Protein AF-A0A963CD38-F1 (afdb_monomer_lite)

Secondary structure (DSSP, 8-state):
-EEEEGGGHHHHH-HHHHTTSGGGGGS-HHHHHHHHHH-EEEE--TT--S--TTS--------SSS--EEEEEETTEEEEEEE-

Radius of gyration: 14.57 Å; chains: 1; bounding box: 34×25×36 Å

Structure (mmCIF, N/CA/C/O backbone):
data_AF-A0A963CD38-F1
#
_entry.id   AF-A0A963CD38-F1
#
loop_
_atom_site.group_PDB
_atom_site.id
_atom_site.type_symbol
_atom_site.label_atom_id
_atom_site.label_alt_id
_atom_site.label_comp_id
_atom_site.label_asym_id
_atom_site.label_entity_id
_atom_site.label_seq_id
_atom_site.pdbx_PDB_ins_code
_atom_site.Cartn_x
_atom_site.Cartn_y
_atom_site.Cartn_z
_atom_site.occupancy
_atom_site.B_iso_or_equiv
_atom_site.auth_seq_id
_atom_site.auth_comp_id
_atom_site.auth_asym_id
_atom_site.auth_atom_id
_atom_site.pdbx_PDB_model_num
ATOM 1 N N . MET A 1 1 ? 2.873 -13.777 -7.486 1.00 86.50 1 MET A N 1
ATOM 2 C CA . MET A 1 1 ? 1.993 -12.778 -6.858 1.00 86.50 1 MET A CA 1
ATOM 3 C C . MET A 1 1 ? 0.635 -13.405 -6.596 1.00 86.50 1 MET A C 1
ATOM 5 O O . MET A 1 1 ? -0.003 -13.877 -7.534 1.00 86.50 1 MET A O 1
ATOM 9 N N . GLN A 1 2 ? 0.210 -13.435 -5.334 1.00 90.94 2 GLN A N 1
ATOM 10 C CA . GLN A 1 2 ? -1.127 -13.886 -4.922 1.00 90.94 2 GLN A CA 1
ATOM 11 C C . GLN A 1 2 ? -1.986 -12.672 -4.562 1.00 90.94 2 GLN A C 1
ATOM 13 O O . GLN A 1 2 ? -1.452 -11.646 -4.138 1.00 90.94 2 GLN A O 1
ATOM 18 N N . THR A 1 3 ? -3.296 -12.764 -4.784 1.00 91.44 3 THR A N 1
ATOM 19 C CA . THR A 1 3 ? -4.234 -11.651 -4.603 1.00 91.44 3 THR A CA 1
ATOM 20 C C . THR A 1 3 ? -5.414 -12.096 -3.759 1.00 91.44 3 THR A C 1
ATOM 22 O O . THR A 1 3 ? -6.147 -12.993 -4.162 1.00 91.44 3 THR A O 1
ATOM 25 N N . GLU A 1 4 ? -5.629 -11.406 -2.646 1.00 89.75 4 GLU A N 1
ATOM 26 C CA . GLU A 1 4 ? -6.693 -11.681 -1.683 1.00 89.75 4 GLU A CA 1
ATOM 27 C C . GLU A 1 4 ? -7.607 -10.454 -1.514 1.00 89.75 4 GLU A C 1
ATOM 29 O O . GLU A 1 4 ? -7.242 -9.322 -1.855 1.00 89.75 4 GLU A O 1
ATOM 34 N N . ASP A 1 5 ? -8.809 -10.665 -0.980 1.00 89.25 5 ASP A N 1
ATOM 35 C CA . ASP A 1 5 ? -9.746 -9.584 -0.648 1.00 89.25 5 ASP A CA 1
ATOM 36 C C . ASP A 1 5 ? -9.251 -8.790 0.580 1.00 89.25 5 ASP A C 1
ATOM 38 O O . ASP A 1 5 ? -8.801 -9.361 1.576 1.00 89.25 5 ASP A O 1
ATOM 42 N N . GLY A 1 6 ? -9.347 -7.459 0.521 1.00 85.00 6 GLY A N 1
ATOM 43 C CA . GLY A 1 6 ? -8.979 -6.558 1.614 1.00 85.00 6 GLY A CA 1
ATOM 44 C C . GLY A 1 6 ? -9.882 -6.623 2.846 1.00 85.00 6 GLY A C 1
ATOM 45 O O . GLY A 1 6 ? -9.466 -6.178 3.909 1.00 85.00 6 GLY A O 1
ATOM 46 N N . ARG A 1 7 ? -11.091 -7.184 2.774 1.00 84.81 7 ARG A N 1
ATOM 47 C CA . ARG A 1 7 ? -12.077 -7.128 3.876 1.00 84.81 7 ARG A CA 1
ATOM 48 C C . ARG A 1 7 ? -11.566 -7.649 5.224 1.00 84.81 7 ARG A C 1
ATOM 50 O O . ARG A 1 7 ? -11.924 -7.080 6.248 1.00 84.81 7 ARG A O 1
ATOM 57 N N . GLY A 1 8 ? -10.704 -8.667 5.232 1.00 85.69 8 GLY A N 1
ATOM 58 C CA . GLY A 1 8 ? -10.111 -9.209 6.465 1.00 85.69 8 GLY A CA 1
ATOM 59 C C . GLY A 1 8 ? -8.990 -8.349 7.065 1.00 85.69 8 GLY A C 1
ATOM 60 O O . GLY A 1 8 ? -8.527 -8.616 8.171 1.00 85.69 8 GLY A O 1
ATOM 61 N N . LEU A 1 9 ? -8.533 -7.307 6.363 1.00 87.69 9 LEU A N 1
ATOM 62 C CA . LEU A 1 9 ? -7.360 -6.529 6.761 1.00 87.69 9 LEU A CA 1
ATOM 63 C C . LEU A 1 9 ? -7.597 -5.707 8.035 1.00 87.69 9 LEU A C 1
ATOM 65 O O . LEU A 1 9 ? -6.696 -5.577 8.863 1.00 87.69 9 LEU A O 1
ATOM 69 N N . ILE A 1 10 ? -8.809 -5.166 8.201 1.00 86.56 10 ILE A N 1
ATOM 70 C CA . ILE A 1 10 ? -9.183 -4.392 9.396 1.00 86.56 10 ILE A CA 1
ATOM 71 C C . ILE A 1 10 ? -9.234 -5.302 10.622 1.00 86.56 10 ILE A C 1
ATOM 73 O O . ILE A 1 10 ? -8.785 -4.897 11.689 1.00 86.56 10 ILE A O 1
ATOM 77 N N . GLU A 1 11 ? -9.730 -6.531 10.475 1.00 88.31 11 GLU A N 1
ATOM 78 C CA . GLU A 1 11 ? -9.750 -7.517 11.561 1.00 88.31 11 GLU A CA 1
ATOM 79 C C . GLU A 1 11 ? -8.333 -7.967 11.941 1.00 88.31 11 GLU A C 1
ATOM 81 O O . GLU A 1 11 ? -8.046 -8.166 13.119 1.00 88.31 11 GLU A O 1
ATOM 86 N N . LEU A 1 12 ? -7.436 -8.081 10.956 1.00 87.19 12 LEU A N 1
ATOM 87 C CA . LEU A 1 12 ? -6.061 -8.533 11.160 1.00 87.19 12 LEU A CA 1
ATOM 88 C C . LEU A 1 12 ? -5.159 -7.479 11.822 1.00 87.19 12 LEU A C 1
ATOM 90 O O . LEU A 1 12 ? -4.399 -7.811 12.729 1.00 87.19 12 LEU A O 1
ATOM 94 N N . LEU A 1 13 ? -5.196 -6.232 11.340 1.00 87.19 13 LEU A N 1
ATOM 95 C CA . LEU A 1 13 ? -4.277 -5.162 11.767 1.00 87.19 13 LEU A CA 1
ATOM 96 C C . LEU A 1 13 ? -4.933 -4.152 12.718 1.00 87.19 13 LEU A C 1
ATOM 98 O O . LEU A 1 13 ? -4.258 -3.499 13.510 1.00 87.19 13 LEU A O 1
ATOM 102 N N . GLY A 1 14 ? -6.254 -3.998 12.651 1.00 90.06 14 GLY A N 1
ATOM 103 C CA . GLY A 1 14 ? -6.978 -2.958 13.372 1.00 90.06 14 GLY A CA 1
ATOM 104 C C . GLY A 1 14 ? -6.822 -1.563 12.755 1.00 90.06 14 GLY A C 1
ATOM 105 O O . GLY A 1 14 ? -5.809 -1.203 12.152 1.00 90.06 14 GLY A O 1
ATOM 106 N N . MET A 1 15 ? -7.843 -0.724 12.952 1.00 88.38 15 MET A N 1
ATOM 107 C CA . MET A 1 15 ? -7.884 0.633 12.387 1.00 88.38 15 MET A CA 1
ATOM 108 C C . MET A 1 15 ? -6.733 1.527 12.859 1.00 88.38 15 MET A C 1
ATOM 110 O O . MET A 1 15 ? -6.180 2.283 12.065 1.00 88.38 15 MET A O 1
ATOM 114 N N . ALA A 1 16 ? -6.337 1.419 14.129 1.00 87.75 16 ALA A N 1
ATOM 115 C CA . ALA A 1 16 ? -5.266 2.240 14.688 1.00 87.75 16 ALA A CA 1
ATOM 116 C C . ALA A 1 16 ? -3.913 1.978 14.007 1.00 87.75 16 ALA A C 1
ATOM 118 O O . ALA A 1 16 ? -3.164 2.920 13.759 1.00 87.75 16 ALA A O 1
ATOM 119 N N . GLN A 1 17 ? -3.608 0.719 13.674 1.00 87.62 17 GLN A N 1
ATOM 120 C CA . GLN A 1 17 ? -2.368 0.363 12.986 1.00 87.62 17 GLN A CA 1
ATOM 121 C C . GLN A 1 17 ? -2.407 0.793 11.522 1.00 87.62 17 GLN A C 1
ATOM 123 O O . GLN A 1 17 ? -1.425 1.336 11.023 1.00 87.62 17 GLN A O 1
ATOM 128 N N . LEU A 1 18 ? -3.553 0.625 10.854 1.00 87.69 18 LEU A N 1
ATOM 129 C CA . LEU A 1 18 ? -3.749 1.097 9.483 1.00 87.69 18 LEU A CA 1
ATOM 130 C C . LEU A 1 18 ? -3.505 2.603 9.369 1.00 87.69 18 LEU A C 1
ATOM 132 O O . LEU A 1 18 ? -2.831 3.032 8.444 1.00 87.69 18 LEU A O 1
ATOM 136 N N . GLN A 1 19 ? -3.949 3.398 10.341 1.00 89.00 19 GLN A N 1
ATOM 137 C CA . GLN A 1 19 ? -3.682 4.840 10.382 1.00 89.00 19 GLN A CA 1
ATOM 138 C C . GLN A 1 19 ? -2.199 5.203 10.576 1.00 8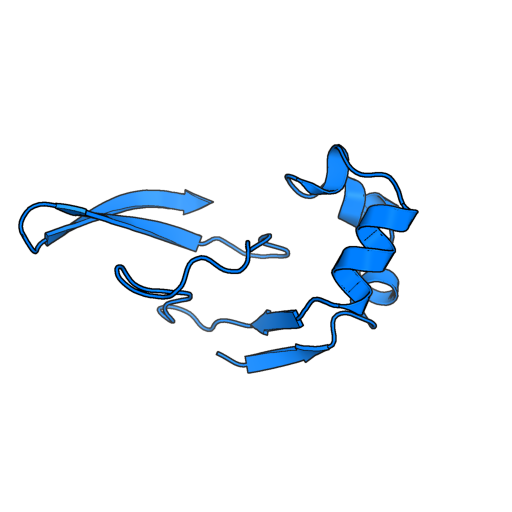9.00 19 GLN A C 1
ATOM 140 O O . GLN A 1 19 ? -1.822 6.341 10.327 1.00 89.00 19 GLN A O 1
ATOM 145 N N . GLN A 1 20 ? -1.338 4.275 10.997 1.00 87.19 20 GLN A N 1
ATOM 146 C CA . GLN A 1 20 ? 0.112 4.514 11.047 1.00 87.19 20 GLN A CA 1
ATOM 147 C C . GLN A 1 20 ? 0.804 4.225 9.705 1.00 87.19 20 GLN A C 1
ATOM 149 O O . GLN A 1 20 ? 1.973 4.567 9.527 1.00 87.19 20 GLN A O 1
ATOM 154 N N . LEU A 1 21 ? 0.111 3.594 8.752 1.00 82.75 21 LEU A N 1
ATOM 155 C CA . LEU A 1 21 ? 0.680 3.233 7.458 1.00 82.75 21 LEU A CA 1
ATOM 156 C C . LEU A 1 21 ? 0.609 4.411 6.485 1.00 82.75 21 LEU A C 1
ATOM 158 O O . LEU A 1 21 ? -0.472 4.794 6.053 1.00 82.75 21 LEU A O 1
ATOM 162 N N . SER A 1 22 ? 1.769 4.931 6.079 1.00 80.06 22 SER A N 1
ATOM 163 C CA . SER A 1 22 ? 1.961 5.838 4.933 1.00 80.06 22 SER A CA 1
ATOM 164 C C . SER A 1 22 ? 0.773 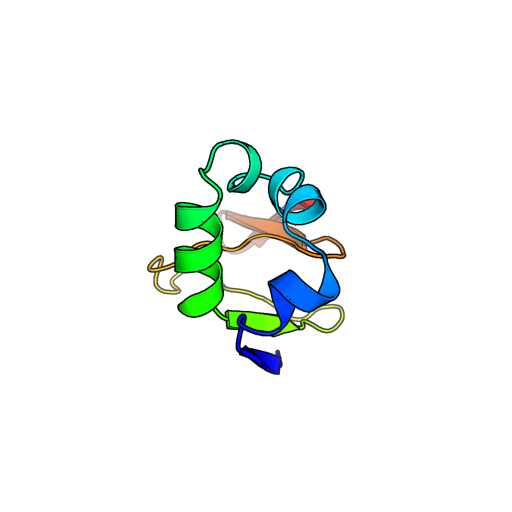6.790 4.664 1.00 80.06 22 SER A C 1
ATOM 166 O O . SER A 1 22 ? 0.435 7.623 5.503 1.00 80.06 22 SER A O 1
ATOM 168 N N . VAL A 1 23 ? 0.119 6.665 3.503 1.00 80.44 23 VAL A N 1
ATOM 169 C CA . VAL A 1 23 ? -0.987 7.529 3.067 1.00 80.44 23 VAL A CA 1
ATOM 170 C C . VAL A 1 23 ? -2.236 7.427 3.951 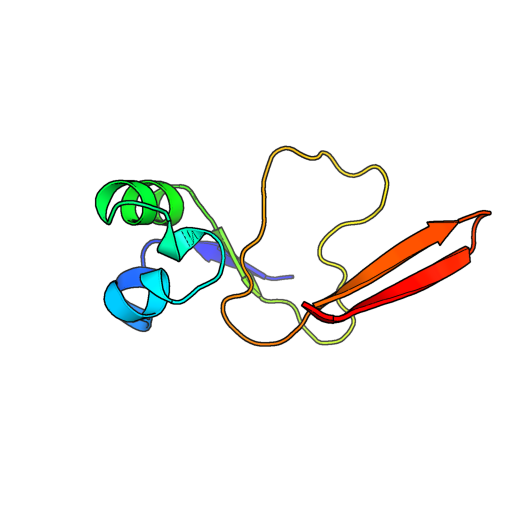1.00 80.44 23 VAL A C 1
ATOM 172 O O . VAL A 1 23 ? -3.004 8.384 4.015 1.00 80.44 23 VAL A O 1
ATOM 175 N N . PHE A 1 24 ? -2.448 6.317 4.667 1.00 85.38 24 PHE A N 1
ATOM 176 C CA . PHE A 1 24 ? -3.642 6.118 5.494 1.00 85.38 24 PHE A CA 1
ATOM 177 C C . PHE A 1 24 ? -3.683 7.039 6.715 1.00 85.38 24 PHE A C 1
ATOM 179 O O . PHE A 1 24 ? -4.776 7.389 7.153 1.00 85.38 24 PHE A O 1
ATOM 186 N N . GLY A 1 25 ? -2.542 7.511 7.223 1.00 83.44 25 GLY A N 1
ATOM 187 C CA . GLY A 1 25 ? -2.521 8.431 8.368 1.00 83.44 25 GLY A CA 1
ATOM 188 C C . GLY A 1 25 ? -3.162 9.794 8.108 1.00 83.44 25 GLY A C 1
ATOM 189 O O . GLY A 1 25 ? -3.590 10.460 9.047 1.00 83.44 25 GLY A O 1
ATOM 190 N N . ALA A 1 26 ? -3.286 10.196 6.842 1.00 88.12 26 ALA A N 1
ATOM 191 C CA . ALA A 1 26 ? -3.976 11.424 6.453 1.00 88.12 26 ALA A CA 1
ATOM 192 C C . ALA A 1 26 ? -5.471 11.213 6.143 1.00 88.12 26 ALA A C 1
ATOM 194 O O . ALA A 1 26 ? -6.177 12.179 5.846 1.00 88.12 26 ALA A O 1
ATOM 195 N N . LEU A 1 27 ? -5.959 9.969 6.170 1.00 90.50 27 LEU A N 1
ATOM 196 C CA . LEU A 1 27 ? -7.317 9.618 5.769 1.00 90.50 27 LEU A CA 1
ATOM 197 C C . LEU A 1 27 ? -8.234 9.421 6.977 1.00 90.50 27 LEU A C 1
ATOM 199 O O . LEU A 1 27 ? -7.825 8.969 8.048 1.00 90.50 27 LEU A O 1
ATOM 203 N N . SER A 1 28 ? -9.518 9.727 6.788 1.00 92.12 28 SER A N 1
ATOM 204 C CA . SER A 1 28 ? -10.532 9.403 7.787 1.00 92.12 28 SER A CA 1
ATOM 205 C C . SER A 1 28 ? -10.734 7.883 7.891 1.00 92.12 28 SER A C 1
ATOM 207 O O . SER A 1 28 ? -10.518 7.166 6.908 1.00 92.12 28 SER A O 1
ATOM 209 N N . PRO A 1 29 ? -11.222 7.371 9.036 1.00 91.31 29 PRO A N 1
ATOM 210 C CA . PRO A 1 29 ? -11.564 5.957 9.186 1.00 91.31 29 PRO A CA 1
ATOM 211 C C . PRO A 1 29 ? -12.478 5.431 8.071 1.00 91.31 29 PRO A C 1
ATOM 213 O O . PRO A 1 29 ? -12.218 4.371 7.513 1.00 91.31 29 PRO A O 1
ATOM 216 N N . GLN A 1 30 ? -13.484 6.213 7.665 1.00 93.31 30 GLN A N 1
ATOM 217 C CA . GLN A 1 30 ? -14.419 5.825 6.605 1.00 93.31 30 GLN A CA 1
ATOM 218 C C . GLN A 1 30 ? -13.743 5.749 5.230 1.00 93.31 30 GLN A C 1
ATOM 220 O O . GLN A 1 30 ? -14.103 4.908 4.408 1.00 93.31 30 GLN A O 1
ATOM 225 N N . ALA A 1 31 ? -12.763 6.618 4.962 1.00 92.62 31 ALA A N 1
ATOM 226 C CA . ALA A 1 31 ? -11.990 6.565 3.725 1.00 92.62 31 ALA A CA 1
ATOM 227 C C . ALA A 1 31 ? -11.077 5.330 3.695 1.00 92.62 31 ALA A C 1
ATOM 229 O O . ALA A 1 31 ? -10.984 4.669 2.663 1.00 92.62 31 ALA A O 1
ATOM 230 N N . ILE A 1 32 ? -10.462 4.977 4.828 1.00 91.31 32 ILE A N 1
ATOM 231 C CA . ILE A 1 32 ? -9.670 3.746 4.962 1.00 91.31 32 ILE A CA 1
ATOM 232 C C . ILE A 1 32 ? -10.562 2.514 4.753 1.00 91.31 32 ILE A C 1
ATOM 234 O O . ILE A 1 32 ? -10.229 1.661 3.935 1.00 91.31 32 ILE A O 1
ATOM 238 N N . GLU A 1 33 ? -11.724 2.445 5.409 1.00 91.62 33 GLU A N 1
ATOM 239 C CA . GLU A 1 33 ? -12.704 1.366 5.209 1.00 91.62 33 GLU A CA 1
ATOM 240 C C . GLU A 1 33 ? -13.141 1.249 3.744 1.00 91.62 33 GLU A C 1
ATOM 242 O O . GLU A 1 33 ? -13.167 0.152 3.183 1.00 91.62 33 GLU A O 1
ATOM 247 N N . PHE A 1 34 ? -13.433 2.379 3.093 1.00 92.12 34 PHE A N 1
ATOM 248 C CA . PHE A 1 34 ? -13.799 2.417 1.678 1.00 92.12 34 PHE A CA 1
ATOM 249 C C . PHE A 1 34 ? -12.698 1.843 0.777 1.00 92.12 34 PHE A C 1
ATOM 251 O O . PHE A 1 34 ? -13.004 1.067 -0.134 1.00 92.12 34 PHE A O 1
ATOM 258 N N . LEU A 1 35 ? -11.440 2.225 1.024 1.00 91.38 35 LEU A N 1
ATOM 259 C CA . LEU A 1 35 ? -10.286 1.749 0.263 1.00 91.38 35 LEU A CA 1
ATOM 260 C C . LEU A 1 35 ? -10.049 0.259 0.493 1.00 91.38 35 LEU A C 1
ATOM 262 O O . LEU A 1 35 ? -9.844 -0.470 -0.470 1.00 91.38 35 LEU A O 1
ATOM 266 N N . ILE A 1 36 ? -10.131 -0.212 1.737 1.00 90.69 36 ILE A N 1
ATOM 267 C CA . ILE A 1 36 ? -9.926 -1.625 2.070 1.00 90.69 36 ILE A CA 1
ATOM 268 C C . ILE A 1 36 ? -11.024 -2.501 1.459 1.00 90.69 36 ILE A C 1
ATOM 270 O O . ILE A 1 36 ? -10.723 -3.531 0.864 1.00 90.69 36 ILE A O 1
ATOM 274 N N . ALA A 1 37 ? -12.286 -2.070 1.525 1.00 91.31 37 ALA A N 1
ATOM 275 C CA . ALA A 1 37 ? -13.418 -2.827 0.991 1.00 91.31 37 ALA A CA 1
ATOM 276 C C . ALA A 1 37 ? -13.426 -2.951 -0.547 1.00 91.31 37 ALA A C 1
ATOM 278 O O . ALA A 1 37 ? -14.136 -3.800 -1.091 1.00 91.31 37 ALA A O 1
ATOM 279 N N . ARG A 1 38 ? -12.689 -2.082 -1.251 1.00 91.38 38 ARG A N 1
ATOM 280 C CA . ARG A 1 38 ? -12.572 -2.064 -2.723 1.00 91.38 38 ARG A CA 1
ATOM 281 C C . ARG A 1 38 ? -11.182 -2.450 -3.226 1.00 91.38 38 ARG A C 1
ATOM 283 O O . ARG A 1 38 ? -11.011 -2.679 -4.422 1.00 91.38 38 ARG A O 1
ATOM 290 N N . GLY A 1 39 ? -10.207 -2.473 -2.330 1.00 91.19 39 GLY A N 1
ATOM 291 C CA . GLY A 1 39 ? -8.827 -2.812 -2.604 1.00 91.19 39 GLY A CA 1
ATOM 292 C C . GLY A 1 39 ? -8.594 -4.315 -2.611 1.00 91.19 39 GLY A C 1
ATOM 293 O O . GLY A 1 39 ? -9.491 -5.129 -2.390 1.00 91.19 39 GLY A O 1
ATOM 294 N N . ARG A 1 40 ? -7.346 -4.675 -2.884 1.00 92.88 40 ARG A N 1
ATOM 295 C CA . ARG A 1 40 ? -6.869 -6.055 -2.885 1.00 92.88 40 ARG A CA 1
ATOM 296 C C . ARG A 1 40 ? -5.583 -6.124 -2.085 1.00 92.88 40 ARG A C 1
ATOM 298 O O . ARG A 1 40 ? -4.782 -5.190 -2.123 1.00 92.88 40 ARG A O 1
ATOM 305 N N . VAL A 1 41 ? -5.382 -7.232 -1.390 1.00 92.38 41 VAL A N 1
ATOM 306 C CA . VAL A 1 41 ? -4.124 -7.524 -0.707 1.00 92.38 41 VAL A CA 1
ATOM 307 C C . VAL A 1 41 ? -3.267 -8.335 -1.655 1.00 92.38 41 VAL A C 1
ATOM 309 O O . VAL A 1 41 ? -3.697 -9.370 -2.159 1.00 92.38 41 VAL A O 1
ATOM 312 N N . LEU A 1 42 ? -2.057 -7.855 -1.907 1.00 94.25 42 LEU A N 1
ATOM 313 C CA . LEU A 1 42 ? -1.093 -8.549 -2.744 1.00 94.25 42 LEU A CA 1
ATOM 314 C C . LEU A 1 42 ? -0.016 -9.154 -1.862 1.00 94.25 42 LEU A C 1
ATOM 316 O O . LEU A 1 42 ? 0.575 -8.464 -1.030 1.00 94.25 42 LEU A O 1
ATOM 320 N N . ARG A 1 43 ? 0.255 -10.439 -2.076 1.00 94.50 43 ARG A N 1
ATOM 321 C CA . ARG A 1 43 ? 1.413 -11.111 -1.499 1.00 94.50 43 ARG A CA 1
ATOM 322 C C . ARG A 1 43 ? 2.431 -11.369 -2.597 1.00 94.50 43 ARG A C 1
ATOM 324 O O . ARG A 1 43 ? 2.119 -12.007 -3.607 1.00 94.50 43 ARG A O 1
ATOM 331 N N . LEU A 1 44 ? 3.634 -10.863 -2.362 1.00 96.12 44 LEU A N 1
ATOM 332 C CA . LEU A 1 44 ? 4.793 -11.046 -3.218 1.00 96.12 44 LEU A CA 1
ATOM 333 C C . LEU A 1 44 ? 5.791 -11.959 -2.518 1.00 96.12 44 LEU A C 1
ATOM 335 O O . LEU A 1 44 ? 6.052 -11.803 -1.322 1.00 96.12 44 LEU A O 1
ATOM 339 N N . GLU A 1 45 ? 6.341 -12.898 -3.273 1.00 96.12 45 GLU A N 1
ATOM 340 C CA . GLU A 1 45 ? 7.534 -13.629 -2.856 1.00 96.12 45 GLU A CA 1
ATOM 341 C C . GLU A 1 45 ? 8.795 -12.812 -3.178 1.00 96.12 45 GLU A C 1
ATOM 343 O O . GLU A 1 45 ? 8.756 -11.819 -3.910 1.00 96.12 45 GLU A O 1
ATOM 348 N N . ARG A 1 46 ? 9.936 -13.210 -2.604 1.00 93.56 46 ARG A N 1
ATOM 349 C CA . ARG A 1 46 ? 11.222 -12.560 -2.892 1.00 93.56 46 ARG A CA 1
ATOM 350 C C . ARG A 1 46 ? 11.475 -12.550 -4.405 1.00 93.56 46 ARG A C 1
ATOM 352 O O . ARG A 1 46 ? 11.256 -13.553 -5.074 1.00 93.56 46 ARG A O 1
ATOM 359 N N . ASP A 1 47 ? 11.959 -11.413 -4.898 1.00 91.38 47 ASP A N 1
ATOM 360 C CA . ASP A 1 47 ? 12.277 -11.148 -6.306 1.00 91.38 47 ASP A CA 1
ATOM 361 C C . ASP A 1 47 ? 11.062 -11.120 -7.260 1.00 91.38 47 ASP A C 1
ATOM 363 O O . ASP A 1 47 ? 11.236 -10.956 -8.470 1.00 91.38 47 ASP A O 1
ATOM 367 N N . GLU A 1 48 ? 9.825 -11.202 -6.751 1.00 95.12 48 GLU A N 1
ATOM 368 C CA . GLU A 1 48 ? 8.640 -10.921 -7.565 1.00 95.12 48 GLU A CA 1
ATOM 369 C C . GLU A 1 48 ? 8.476 -9.418 -7.823 1.00 95.12 48 GLU A C 1
ATOM 371 O O . GLU A 1 48 ? 8.594 -8.578 -6.929 1.00 95.12 48 GLU A O 1
ATOM 376 N N . VAL A 1 49 ? 8.153 -9.078 -9.071 1.00 92.50 49 VAL A N 1
ATOM 377 C CA . VAL A 1 49 ? 7.951 -7.695 -9.511 1.00 92.50 49 VAL A CA 1
ATOM 378 C C . VAL A 1 49 ? 6.481 -7.312 -9.363 1.00 92.50 49 VAL A C 1
ATOM 380 O O . VAL A 1 49 ? 5.611 -7.979 -9.918 1.00 92.50 49 VAL A O 1
ATOM 383 N N . LEU A 1 50 ? 6.214 -6.214 -8.647 1.00 93.75 50 LEU A N 1
ATOM 384 C CA . LEU A 1 50 ? 4.860 -5.688 -8.446 1.00 93.75 50 LEU A CA 1
ATOM 385 C C . LEU A 1 50 ? 4.271 -5.065 -9.722 1.00 93.75 50 LEU A C 1
ATOM 387 O O . LEU A 1 50 ? 3.127 -5.336 -10.065 1.00 93.75 50 LEU A O 1
ATOM 391 N N . TYR A 1 51 ? 5.051 -4.224 -10.403 1.00 91.62 51 TYR A N 1
ATOM 392 C CA . TYR A 1 51 ? 4.713 -3.628 -11.697 1.00 91.62 51 TYR A CA 1
ATOM 393 C C . TYR A 1 51 ? 5.990 -3.224 -12.444 1.00 91.62 51 TYR A C 1
ATOM 395 O O . TYR A 1 51 ? 7.062 -3.086 -11.844 1.00 91.62 51 TYR A O 1
ATOM 403 N N . GLN A 1 52 ? 5.876 -3.021 -13.754 1.00 89.75 52 GLN A N 1
ATOM 404 C CA . GLN A 1 52 ? 6.969 -2.633 -14.642 1.00 89.75 52 GLN A CA 1
ATOM 405 C C . GLN A 1 52 ? 6.673 -1.322 -15.387 1.00 89.75 52 GLN A C 1
ATOM 407 O O . GLN A 1 52 ? 5.519 -0.911 -15.522 1.00 89.75 52 GLN A O 1
ATOM 412 N N . PRO A 1 53 ? 7.710 -0.627 -15.894 1.00 85.06 53 PRO A N 1
ATOM 413 C CA . PRO A 1 53 ? 7.513 0.542 -16.741 1.00 85.06 53 PRO A CA 1
ATOM 414 C C . PRO A 1 53 ? 6.637 0.219 -17.959 1.00 85.06 53 PRO A C 1
ATOM 416 O O . PRO A 1 53 ? 6.978 -0.646 -18.762 1.00 85.06 53 PRO A O 1
ATOM 419 N N . GLY A 1 54 ? 5.543 0.964 -18.119 1.00 85.62 54 GLY A N 1
ATOM 420 C CA . GLY A 1 54 ? 4.562 0.757 -19.189 1.00 85.62 54 GLY A CA 1
ATOM 421 C C . GLY A 1 54 ? 3.261 0.105 -18.720 1.00 85.62 54 GLY A C 1
ATOM 422 O O . GLY A 1 54 ? 2.278 0.175 -19.457 1.00 85.62 54 GLY A O 1
ATOM 423 N N . ASP A 1 55 ? 3.223 -0.445 -17.502 1.00 88.69 55 ASP A N 1
ATOM 424 C CA . ASP A 1 55 ? 1.976 -0.913 -16.897 1.00 88.69 55 ASP A CA 1
ATOM 425 C C . ASP A 1 55 ? 1.024 0.268 -16.616 1.00 88.69 55 ASP A C 1
ATOM 427 O O . ASP A 1 55 ? 1.483 1.378 -16.310 1.00 88.69 55 ASP A O 1
ATOM 431 N N . PRO A 1 56 ? -0.305 0.067 -16.710 1.00 87.31 56 PRO A N 1
ATOM 432 C CA . PRO A 1 56 ? -1.283 1.099 -16.381 1.00 87.31 56 PRO A CA 1
ATOM 433 C C . PRO A 1 56 ? -1.131 1.609 -14.941 1.00 87.31 56 PRO A C 1
ATOM 435 O O . PRO A 1 56 ? -1.076 0.833 -13.992 1.00 87.31 56 PRO A O 1
ATOM 438 N N . GLY A 1 57 ? -1.106 2.932 -14.776 1.00 84.38 57 GLY A N 1
ATOM 439 C CA . GLY A 1 57 ? -1.113 3.594 -13.468 1.00 84.38 57 GLY A CA 1
ATOM 440 C C . GLY A 1 57 ? -2.530 3.930 -13.008 1.00 84.38 57 GLY A C 1
ATOM 441 O O . GLY A 1 57 ? -2.872 5.108 -12.923 1.00 84.38 57 GLY A O 1
ATOM 442 N N . ASP A 1 58 ? -3.367 2.920 -12.774 1.00 88.25 58 ASP A N 1
ATOM 443 C CA . ASP A 1 58 ? -4.776 3.079 -12.371 1.00 88.25 58 ASP A CA 1
ATOM 444 C C . ASP A 1 58 ? -5.021 2.893 -10.862 1.00 88.25 58 ASP A C 1
ATOM 446 O O . ASP A 1 5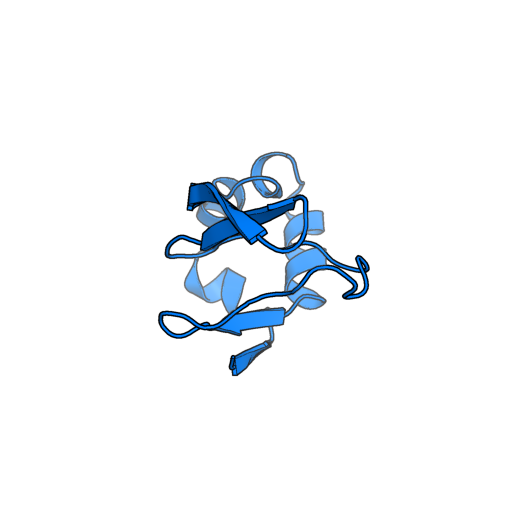8 ? -6.119 3.150 -10.362 1.00 88.25 58 ASP A O 1
ATOM 450 N N . CYS A 1 59 ? -3.992 2.487 -10.121 1.00 89.94 59 CYS A N 1
ATOM 451 C CA . CYS A 1 59 ? -4.038 2.241 -8.688 1.00 89.94 59 CYS A CA 1
ATOM 452 C C . CYS A 1 59 ? -2.737 2.673 -7.995 1.00 89.94 59 CYS A C 1
ATOM 454 O O . CYS A 1 59 ? -1.745 3.037 -8.627 1.00 89.94 59 CYS A O 1
ATOM 456 N N . PHE A 1 60 ? -2.755 2.650 -6.664 1.00 88.50 60 PHE A N 1
ATOM 457 C CA . PHE A 1 60 ? -1.575 2.852 -5.831 1.00 88.50 60 PHE A CA 1
ATOM 458 C C . PHE A 1 60 ? -1.433 1.694 -4.846 1.00 88.50 60 PHE A C 1
ATOM 460 O O . PHE A 1 60 ? -2.405 1.007 -4.527 1.00 88.50 60 PHE A O 1
ATOM 467 N N . TYR A 1 61 ? -0.217 1.512 -4.340 1.00 90.62 61 TYR A N 1
ATOM 468 C CA . TYR A 1 61 ? 0.125 0.433 -3.423 1.00 90.62 61 TYR A CA 1
ATOM 469 C C . TYR A 1 61 ? 0.552 0.993 -2.072 1.00 90.62 61 TYR A C 1
ATOM 471 O O . TYR A 1 61 ? 1.225 2.021 -1.993 1.00 90.62 61 TYR A O 1
ATOM 479 N N . VAL A 1 62 ? 0.173 0.289 -1.009 1.00 89.00 62 VAL A N 1
ATOM 480 C CA . VAL A 1 62 ? 0.610 0.567 0.359 1.00 89.00 62 VAL A CA 1
ATOM 481 C C . VAL A 1 62 ? 1.298 -0.686 0.876 1.00 89.00 62 VAL A C 1
ATOM 483 O O . VAL A 1 62 ? 0.698 -1.761 0.887 1.00 89.00 62 VAL A O 1
ATOM 486 N N . VAL A 1 63 ? 2.563 -0.560 1.280 1.00 90.06 63 VAL A N 1
ATOM 487 C CA . VAL A 1 63 ? 3.312 -1.674 1.870 1.00 90.06 63 VAL A CA 1
ATOM 488 C C . VAL A 1 63 ? 2.770 -1.918 3.275 1.00 90.06 63 VAL A C 1
ATOM 490 O O . VAL A 1 63 ? 2.912 -1.077 4.160 1.00 90.06 63 VAL A O 1
ATOM 493 N N . LEU A 1 64 ? 2.111 -3.061 3.464 1.00 88.00 64 LEU A N 1
ATOM 494 C CA . LEU A 1 64 ? 1.574 -3.471 4.764 1.00 88.00 64 LEU A CA 1
ATOM 495 C C . LEU A 1 64 ? 2.652 -4.124 5.638 1.00 88.00 64 LEU A C 1
ATOM 497 O O . LEU A 1 64 ? 2.670 -3.938 6.851 1.00 88.00 64 LEU A O 1
ATOM 501 N N . GLN A 1 65 ? 3.548 -4.892 5.011 1.00 87.00 65 GLN A N 1
ATOM 502 C CA . GLN A 1 65 ? 4.666 -5.573 5.654 1.00 87.00 65 GLN A CA 1
ATOM 50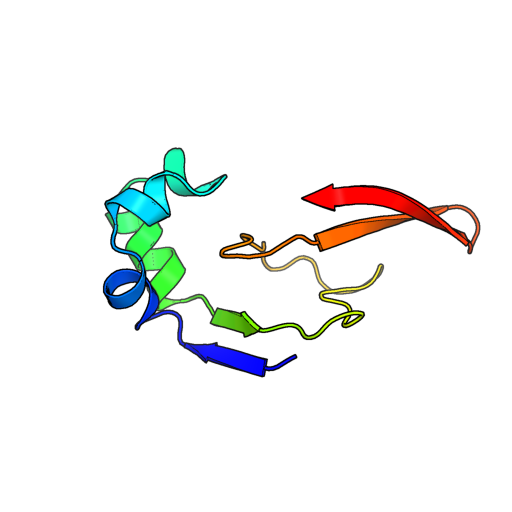3 C C . GLN A 1 65 ? 5.758 -5.875 4.619 1.00 87.00 65 GLN A C 1
ATOM 505 O O . GLN A 1 65 ? 5.455 -6.273 3.496 1.00 87.00 65 GLN A O 1
ATOM 510 N N . GLY A 1 66 ? 7.022 -5.752 5.028 1.00 91.12 66 GLY A N 1
ATOM 511 C CA . GLY A 1 66 ? 8.186 -6.007 4.179 1.00 91.12 66 GLY A CA 1
ATOM 512 C C . GLY A 1 66 ? 8.755 -4.722 3.586 1.00 91.12 66 GLY A C 1
ATOM 513 O O . GLY A 1 66 ? 8.580 -3.652 4.161 1.00 91.12 66 GLY A O 1
ATOM 514 N N . SER A 1 67 ? 9.458 -4.849 2.464 1.00 92.12 67 SER A N 1
ATOM 515 C CA . SER A 1 67 ? 10.042 -3.721 1.739 1.00 92.12 67 SER A CA 1
ATOM 516 C C . SER A 1 67 ? 10.023 -3.979 0.237 1.00 92.12 67 SER A C 1
ATOM 518 O O . SER A 1 67 ? 10.161 -5.127 -0.197 1.00 92.12 67 SER A O 1
ATOM 520 N N . LEU A 1 68 ? 9.902 -2.916 -0.553 1.00 92.62 68 LEU A N 1
ATOM 521 C CA . LEU A 1 68 ? 9.996 -2.966 -2.011 1.00 92.62 68 LEU A CA 1
ATOM 522 C C . LEU A 1 68 ? 11.147 -2.096 -2.507 1.00 92.62 68 LEU A C 1
ATOM 524 O O . LEU A 1 68 ? 11.244 -0.926 -2.147 1.00 92.62 68 LEU A O 1
ATOM 528 N N . SER A 1 69 ? 11.969 -2.641 -3.400 1.00 91.56 69 SER A N 1
ATOM 529 C CA . SER A 1 69 ? 13.001 -1.870 -4.089 1.00 91.56 69 SER A CA 1
ATOM 530 C C . SER A 1 69 ? 12.416 -1.200 -5.330 1.00 91.56 69 SER A C 1
ATOM 532 O O . SER A 1 69 ? 11.880 -1.856 -6.225 1.00 91.56 69 SER A O 1
ATOM 534 N N . TYR A 1 70 ? 12.526 0.124 -5.406 1.00 88.44 70 TYR A N 1
ATOM 535 C CA . TYR A 1 70 ? 12.138 0.884 -6.588 1.00 88.44 70 TYR A CA 1
ATOM 536 C C . TYR A 1 70 ? 13.330 1.032 -7.535 1.00 88.44 70 TYR A C 1
ATOM 538 O O . TYR A 1 70 ? 14.388 1.538 -7.148 1.00 88.44 70 TYR A O 1
ATOM 546 N N . HIS A 1 71 ? 13.138 0.629 -8.791 1.00 85.69 71 HIS A N 1
ATOM 547 C CA . HIS A 1 71 ? 14.132 0.759 -9.850 1.00 85.69 71 HIS A CA 1
ATOM 548 C C . HIS A 1 71 ? 13.617 1.686 -10.949 1.00 85.69 71 HIS A C 1
ATOM 550 O O . HIS A 1 71 ? 12.533 1.478 -11.493 1.00 85.69 71 HIS A O 1
ATOM 556 N N . GLN A 1 72 ? 14.409 2.691 -11.316 1.00 81.06 72 GLN A N 1
ATOM 557 C CA . GLN A 1 72 ? 14.097 3.564 -12.441 1.00 81.06 72 GLN A CA 1
ATOM 558 C C . GLN A 1 72 ? 14.840 3.084 -13.685 1.00 81.06 72 GLN A C 1
ATOM 560 O O . GLN A 1 72 ? 16.050 2.853 -13.659 1.00 81.06 72 GLN A O 1
ATOM 565 N N . GLN A 1 73 ? 14.119 2.957 -14.799 1.00 73.75 73 GLN A N 1
ATOM 566 C CA . GLN A 1 73 ? 14.732 2.611 -16.073 1.00 73.75 73 GLN A CA 1
ATOM 567 C C . GLN A 1 73 ? 15.300 3.870 -16.737 1.00 73.75 73 GLN A C 1
ATOM 569 O O . GLN A 1 73 ? 14.555 4.747 -17.174 1.00 73.75 73 GLN A O 1
ATOM 574 N N . HIS A 1 74 ? 16.625 3.947 -16.857 1.00 72.69 74 HIS A N 1
ATOM 575 C CA . HIS A 1 74 ? 17.310 5.002 -17.603 1.00 72.69 74 HIS A CA 1
ATOM 576 C C . HIS A 1 74 ? 18.227 4.359 -18.650 1.00 72.69 74 HIS A C 1
ATOM 578 O O . HIS A 1 74 ? 19.037 3.493 -18.333 1.00 72.69 74 HIS A O 1
ATOM 584 N N . ARG A 1 75 ? 18.076 4.739 -19.930 1.00 69.69 75 ARG A N 1
ATOM 585 C CA . ARG A 1 75 ? 18.888 4.223 -21.059 1.00 69.69 75 ARG A CA 1
ATOM 586 C C . ARG A 1 75 ? 18.962 2.681 -21.160 1.00 69.69 75 AR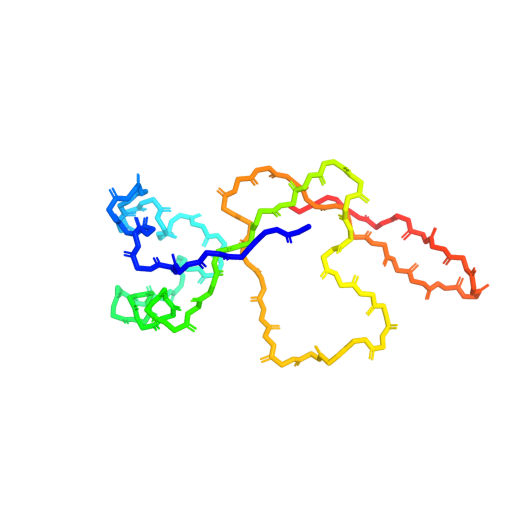G A C 1
ATOM 588 O O . ARG A 1 75 ? 20.023 2.136 -21.437 1.00 69.69 75 ARG A O 1
ATOM 595 N N . ARG A 1 76 ? 17.832 1.981 -20.977 1.00 65.56 76 ARG A N 1
ATOM 596 C CA . ARG A 1 76 ? 17.714 0.498 -20.976 1.00 65.56 76 ARG A CA 1
ATOM 597 C C . ARG A 1 76 ? 18.444 -0.225 -19.830 1.00 65.56 76 ARG A C 1
ATOM 599 O O . ARG A 1 76 ? 18.612 -1.437 -19.900 1.00 65.56 76 ARG A O 1
ATOM 606 N N . GLN A 1 77 ? 18.837 0.480 -18.773 1.00 70.75 77 GLN A N 1
ATOM 607 C CA . GLN A 1 77 ? 19.366 -0.127 -17.551 1.00 70.75 77 GLN A CA 1
ATOM 608 C C . GLN A 1 77 ? 18.442 0.186 -16.371 1.00 70.75 77 GLN A C 1
ATOM 610 O O . GLN A 1 77 ? 17.911 1.295 -16.272 1.00 70.75 77 GLN A O 1
ATOM 615 N N . LEU A 1 78 ? 18.230 -0.803 -15.500 1.00 73.19 78 LEU A N 1
ATOM 616 C CA . LEU A 1 78 ? 17.511 -0.634 -14.239 1.00 73.19 78 LEU A CA 1
ATOM 617 C C . LEU A 1 78 ? 18.490 -0.102 -13.193 1.00 73.19 78 LEU A C 1
ATOM 619 O O . LEU A 1 78 ? 19.434 -0.794 -12.817 1.00 73.19 78 LEU A O 1
ATOM 623 N N . ALA A 1 79 ? 18.267 1.125 -12.730 1.00 78.19 79 ALA A N 1
ATOM 624 C CA . ALA A 1 79 ? 19.016 1.705 -11.624 1.00 78.19 79 ALA A CA 1
ATOM 625 C C . ALA A 1 79 ? 18.186 1.586 -10.343 1.00 78.19 79 ALA A C 1
ATOM 627 O O . ALA A 1 79 ? 17.045 2.045 -10.309 1.00 78.19 79 ALA A O 1
ATOM 628 N N . TYR A 1 80 ? 18.748 0.967 -9.302 1.00 81.31 80 TYR A N 1
ATOM 629 C CA . TYR A 1 80 ? 18.160 0.994 -7.960 1.00 81.31 80 TYR A CA 1
ATOM 630 C C . TYR A 1 80 ? 18.082 2.439 -7.454 1.00 81.31 80 TYR A C 1
ATOM 632 O O . TYR A 1 80 ? 19.047 3.194 -7.589 1.00 81.31 80 TYR A O 1
ATOM 640 N N . VAL A 1 81 ? 16.937 2.815 -6.886 1.00 84.88 81 VAL A N 1
ATOM 641 C CA . VAL A 1 81 ? 16.683 4.171 -6.383 1.00 84.88 81 VAL A CA 1
ATOM 642 C C . VAL A 1 81 ? 16.588 4.181 -4.862 1.00 84.88 81 VAL A C 1
ATOM 644 O O . VAL A 1 81 ? 17.285 4.961 -4.218 1.00 84.88 81 VAL A O 1
ATOM 647 N N . ARG A 1 82 ? 15.696 3.359 -4.295 1.00 80.19 82 ARG A N 1
ATOM 648 C CA . ARG A 1 82 ? 15.436 3.278 -2.850 1.00 80.19 82 ARG A CA 1
ATOM 649 C C . ARG A 1 82 ? 14.639 2.028 -2.496 1.00 80.19 82 ARG A C 1
ATOM 651 O O . ARG A 1 82 ? 13.929 1.504 -3.355 1.00 80.19 82 ARG A O 1
ATOM 658 N N . ASP A 1 83 ? 14.659 1.672 -1.219 1.00 84.62 83 ASP A N 1
ATOM 659 C CA . ASP A 1 83 ? 13.661 0.794 -0.610 1.00 84.62 83 ASP A CA 1
ATOM 660 C C . ASP A 1 83 ? 12.511 1.615 -0.008 1.00 84.62 83 ASP A C 1
ATOM 662 O O . ASP A 1 83 ? 12.706 2.763 0.414 1.00 84.62 83 ASP A O 1
ATOM 666 N N . VAL A 1 84 ? 11.309 1.039 -0.021 1.00 71.44 84 VAL A N 1
ATOM 667 C CA . VAL A 1 84 ? 10.062 1.614 0.511 1.00 71.44 84 VAL A CA 1
ATOM 668 C C . VAL A 1 84 ? 9.361 0.601 1.398 1.00 71.44 84 VAL A C 1
ATOM 670 O O . VAL A 1 84 ? 9.370 -0.595 1.022 1.00 71.44 84 VAL A O 1
#

Sequence (84 aa):
MQTEDGRGLIELLGMAQLQQLSVFGALSPQAIEFLIARGRVLRLERDEVLYQPGDPGDCFYVVLQGSLSYHQQHRRQLAYVRDV

Foldseek 3Di:
DDKAQLQCVCVVQNQVRQCVFDPNVVDDSVVSVVCSRPDIDDDDDPPDDPDDPPDDPPDDDTPPDDKDWDWDDDPNDTDTDDID

pLDDT: mean 87.31, std 6.21, range [65.56, 96.12]